Protein AF-A0A7Y3WRG5-F1 (afdb_monomer_lite)

pLDDT: mean 92.35, std 8.79, range [51.53, 98.44]

Structure (mmCIF, N/CA/C/O backbone):
data_AF-A0A7Y3WRG5-F1
#
_entry.id   AF-A0A7Y3WRG5-F1
#
loop_
_atom_site.group_PDB
_atom_site.id
_atom_site.type_symbol
_atom_site.label_atom_id
_atom_site.label_alt_id
_atom_site.label_comp_id
_atom_site.label_asym_id
_atom_site.label_entity_id
_atom_site.label_seq_id
_atom_site.pdbx_PDB_ins_code
_atom_site.Cartn_x
_atom_site.Cartn_y
_atom_site.Cartn_z
_atom_site.occupancy
_atom_site.B_iso_or_equiv
_atom_site.auth_seq_id
_atom_site.auth_comp_id
_atom_site.auth_asym_id
_atom_site.auth_atom_id
_atom_site.pdbx_PDB_model_num
ATOM 1 N N . MET A 1 1 ? 6.172 1.013 -14.523 1.00 88.69 1 MET A N 1
ATOM 2 C CA . MET A 1 1 ? 6.079 0.007 -13.435 1.00 88.69 1 MET A CA 1
ATOM 3 C C . MET A 1 1 ? 4.678 -0.590 -13.403 1.00 88.69 1 MET A C 1
ATOM 5 O O . MET A 1 1 ? 3.804 -0.036 -14.054 1.00 88.69 1 MET A O 1
ATOM 9 N N . SER A 1 2 ? 4.463 -1.678 -12.663 1.00 93.69 2 SER A N 1
ATOM 10 C CA . SER A 1 2 ? 3.124 -2.099 -12.215 1.00 93.69 2 SER A CA 1
ATOM 11 C C . SER A 1 2 ? 3.079 -2.010 -10.699 1.00 93.69 2 SER A C 1
ATOM 13 O O . SER A 1 2 ? 4.051 -2.417 -10.064 1.00 93.69 2 SER A O 1
ATOM 15 N N . LEU A 1 3 ? 1.967 -1.535 -10.145 1.00 96.31 3 LEU A N 1
ATOM 16 C CA . LEU A 1 3 ? 1.694 -1.500 -8.712 1.00 96.31 3 LEU A CA 1
ATOM 17 C C . LEU A 1 3 ? 0.289 -2.055 -8.475 1.00 96.31 3 LEU A C 1
ATOM 19 O O . LEU A 1 3 ? -0.662 -1.623 -9.123 1.00 96.31 3 LEU A O 1
ATOM 23 N N . THR A 1 4 ? 0.181 -3.009 -7.560 1.00 97.75 4 THR A N 1
ATOM 24 C CA . THR A 1 4 ? -1.069 -3.662 -7.180 1.00 97.75 4 THR A CA 1
ATOM 25 C C . THR A 1 4 ? -1.210 -3.598 -5.670 1.00 97.75 4 THR A C 1
ATOM 27 O O . THR A 1 4 ? -0.293 -3.995 -4.953 1.00 97.75 4 THR A O 1
ATOM 30 N N . ILE A 1 5 ? -2.365 -3.147 -5.186 1.00 97.62 5 ILE A N 1
ATOM 31 C CA . ILE A 1 5 ? -2.745 -3.327 -3.785 1.00 97.62 5 ILE A CA 1
ATOM 32 C C . ILE A 1 5 ? -3.444 -4.679 -3.678 1.00 97.62 5 ILE A C 1
ATOM 34 O O . ILE A 1 5 ? -4.509 -4.870 -4.260 1.00 97.62 5 ILE A O 1
ATOM 38 N N . ASN A 1 6 ? -2.819 -5.634 -2.995 1.00 97.88 6 ASN A N 1
ATOM 39 C CA . ASN A 1 6 ? -3.326 -7.003 -2.906 1.00 97.88 6 ASN A CA 1
ATOM 40 C C . ASN A 1 6 ? -4.395 -7.125 -1.824 1.00 97.88 6 ASN A C 1
ATOM 42 O O . ASN A 1 6 ? -5.389 -7.821 -2.009 1.00 97.88 6 ASN A O 1
ATOM 46 N N . ASN A 1 7 ? -4.159 -6.477 -0.683 1.00 96.12 7 ASN A N 1
ATOM 47 C CA . ASN A 1 7 ? -5.070 -6.471 0.449 1.00 96.12 7 ASN A CA 1
ATOM 48 C C . ASN A 1 7 ? -4.813 -5.256 1.347 1.00 96.12 7 ASN A C 1
ATOM 50 O O . ASN A 1 7 ? -3.681 -4.775 1.439 1.00 96.12 7 ASN A O 1
ATOM 54 N N . ILE A 1 8 ? -5.849 -4.834 2.064 1.00 96.31 8 ILE A N 1
ATOM 55 C CA . ILE A 1 8 ? -5.740 -3.943 3.216 1.00 96.31 8 ILE A CA 1
ATOM 56 C C . ILE A 1 8 ? -6.420 -4.605 4.415 1.00 96.31 8 ILE A C 1
ATOM 58 O O . ILE A 1 8 ? -7.475 -5.220 4.277 1.00 96.31 8 ILE A O 1
ATOM 62 N N . LEU A 1 9 ? -5.810 -4.501 5.590 1.00 96.50 9 LEU A N 1
ATOM 63 C CA . LEU A 1 9 ? -6.340 -5.068 6.826 1.00 96.50 9 LEU A CA 1
ATOM 64 C C . LEU A 1 9 ? -6.368 -3.991 7.907 1.00 96.50 9 LEU A C 1
ATOM 66 O O . LEU A 1 9 ? -5.324 -3.427 8.225 1.00 96.50 9 LEU A O 1
ATOM 70 N N . LEU A 1 10 ? -7.545 -3.727 8.475 1.00 97.19 10 LEU A N 1
ATOM 71 C CA . LEU A 1 10 ? -7.668 -2.930 9.694 1.00 97.19 10 LEU A CA 1
ATOM 72 C C . LEU A 1 10 ? -7.044 -3.702 10.864 1.00 97.19 10 LEU A C 1
ATOM 74 O O . LEU A 1 10 ? -7.314 -4.894 11.019 1.00 97.19 10 LEU A O 1
ATOM 78 N N . THR A 1 11 ? -6.224 -3.034 11.672 1.00 96.00 11 THR A N 1
ATOM 79 C CA . THR A 1 11 ? -5.519 -3.656 12.795 1.00 96.00 11 THR A CA 1
ATOM 80 C C . THR A 1 11 ? -5.608 -2.827 14.076 1.00 96.00 11 THR A C 1
ATOM 82 O O . THR A 1 11 ? -5.630 -1.591 14.062 1.00 96.00 11 THR A O 1
ATOM 85 N N . ASP A 1 12 ? -5.616 -3.540 15.199 1.00 95.81 12 ASP A N 1
ATOM 86 C CA . ASP A 1 12 ? -5.501 -2.979 16.546 1.00 95.81 12 ASP A CA 1
ATOM 87 C C . ASP A 1 12 ? -4.033 -2.883 17.006 1.00 95.81 12 ASP A C 1
ATOM 89 O O . ASP A 1 12 ? -3.760 -2.385 18.096 1.00 95.81 12 ASP A O 1
ATOM 93 N N . GLU A 1 13 ? -3.079 -3.336 16.182 1.00 94.31 13 GLU A N 1
ATOM 94 C CA . GLU A 1 13 ? -1.640 -3.193 16.433 1.00 94.31 13 GLU A CA 1
ATOM 95 C C . GLU A 1 13 ? -1.262 -1.713 16.552 1.00 94.31 13 GLU A C 1
ATOM 97 O O . GLU A 1 13 ? -1.711 -0.868 15.769 1.00 94.31 13 GLU A O 1
ATOM 102 N N . ARG A 1 14 ? -0.468 -1.395 17.576 1.00 95.19 14 ARG A N 1
ATOM 103 C CA . ARG A 1 14 ? 0.046 -0.054 17.845 1.00 95.19 14 ARG A CA 1
ATOM 104 C C . ARG A 1 14 ? 1.505 -0.154 18.269 1.00 95.19 14 ARG A C 1
ATOM 106 O O . ARG A 1 14 ? 1.856 -0.973 19.117 1.00 95.19 14 ARG A O 1
ATOM 113 N N . ASN A 1 15 ? 2.326 0.714 17.701 1.00 94.75 15 ASN A N 1
ATOM 114 C CA . ASN A 1 15 ? 3.720 0.885 18.050 1.00 94.75 15 ASN A CA 1
ATOM 115 C C . ASN A 1 15 ? 3.843 1.741 19.319 1.00 94.75 15 ASN A C 1
ATOM 117 O O . ASN A 1 15 ? 3.561 2.935 19.306 1.00 94.75 15 ASN A O 1
ATOM 121 N N . GLU A 1 16 ? 4.299 1.128 20.411 1.00 94.00 16 GLU A N 1
ATOM 122 C CA . GLU A 1 16 ? 4.496 1.788 21.710 1.00 94.00 16 GLU A CA 1
ATOM 123 C C . GLU A 1 16 ? 5.602 2.860 21.715 1.00 94.00 16 GLU A C 1
ATOM 125 O O . GLU A 1 16 ? 5.678 3.659 22.647 1.00 94.00 16 GLU A O 1
ATOM 130 N N . TYR A 1 17 ? 6.457 2.879 20.689 1.00 93.56 17 TYR A N 1
ATOM 131 C CA . TYR A 1 17 ? 7.532 3.859 20.519 1.00 93.56 17 TYR A CA 1
ATOM 132 C C . TYR A 1 17 ? 7.136 5.032 19.620 1.00 93.56 17 TYR A C 1
ATOM 134 O O . TYR A 1 17 ? 7.928 5.962 19.462 1.00 93.56 17 TYR A O 1
ATOM 142 N N . ASP A 1 18 ? 5.953 4.982 19.008 1.00 91.50 18 ASP A N 1
ATOM 143 C CA . ASP A 1 18 ? 5.454 6.039 18.143 1.00 91.50 18 ASP A CA 1
ATOM 144 C C . ASP A 1 18 ? 4.434 6.904 18.889 1.00 91.50 18 ASP A C 1
ATOM 146 O O . ASP A 1 18 ? 3.478 6.409 19.481 1.00 91.50 18 ASP A O 1
ATOM 150 N N . GLU A 1 19 ? 4.645 8.220 18.873 1.00 91.94 19 GLU A N 1
ATOM 151 C CA . GLU A 1 19 ? 3.771 9.169 19.574 1.00 91.94 19 GLU A CA 1
ATOM 152 C C . GLU A 1 19 ? 2.487 9.478 18.786 1.00 91.94 19 GLU A C 1
ATOM 154 O O . GLU A 1 19 ? 1.597 10.166 19.300 1.00 91.94 19 GLU A O 1
ATOM 159 N N . THR A 1 20 ? 2.362 8.999 17.540 1.00 92.25 20 THR A N 1
ATOM 160 C CA . THR A 1 20 ? 1.136 9.198 16.765 1.00 92.25 20 THR A CA 1
ATOM 161 C C . THR A 1 20 ? 0.035 8.261 17.252 1.00 92.25 20 THR A C 1
ATOM 163 O O . THR A 1 20 ? 0.259 7.101 17.594 1.00 92.25 20 THR A O 1
ATOM 166 N N . ASN A 1 21 ? -1.196 8.773 17.283 1.00 93.69 21 ASN A N 1
ATOM 167 C CA . ASN A 1 21 ? -2.362 8.014 17.725 1.00 93.69 21 ASN A CA 1
ATOM 168 C C . ASN A 1 21 ? -3.495 8.106 16.690 1.00 93.69 21 ASN A C 1
ATOM 170 O O . ASN A 1 21 ? -4.509 8.764 16.946 1.00 93.69 21 ASN A O 1
ATOM 174 N N . PRO A 1 22 ? -3.312 7.510 15.499 1.00 96.81 22 PRO A N 1
ATOM 175 C CA . PRO A 1 22 ? -4.355 7.464 14.483 1.00 96.81 22 PRO A CA 1
ATOM 176 C C . PRO A 1 22 ? -5.586 6.703 14.995 1.00 96.81 22 PRO A C 1
ATOM 178 O O . PRO A 1 22 ? -5.477 5.728 15.747 1.00 96.81 22 PRO A O 1
ATOM 181 N N . ALA A 1 23 ? -6.771 7.129 14.555 1.00 97.19 23 ALA A N 1
ATOM 182 C CA . ALA A 1 23 ? -8.032 6.483 14.911 1.00 97.19 23 ALA A CA 1
ATOM 183 C C . ALA A 1 23 ? -8.105 5.046 14.373 1.00 97.19 23 ALA A C 1
ATOM 185 O O . ALA A 1 23 ? -8.557 4.141 15.073 1.00 97.19 23 ALA A O 1
ATOM 186 N N . GLU A 1 24 ? -7.621 4.826 13.150 1.00 97.62 24 GLU A N 1
ATOM 187 C CA . GLU A 1 24 ? -7.523 3.508 12.525 1.00 97.62 24 GLU A CA 1
ATOM 188 C C . GLU A 1 24 ? -6.133 3.321 11.912 1.00 97.62 24 GLU A C 1
ATOM 190 O O . GLU A 1 24 ? -5.579 4.239 11.302 1.00 97.62 24 GLU A O 1
ATOM 195 N N . VAL A 1 25 ? -5.584 2.113 12.050 1.00 97.50 25 VAL A N 1
ATOM 196 C CA . VAL A 1 25 ? -4.333 1.701 11.407 1.00 97.50 25 VAL A CA 1
ATOM 197 C C . VAL A 1 25 ? -4.643 0.580 10.427 1.00 97.50 25 VAL A C 1
ATOM 199 O O . VAL A 1 25 ? -5.317 -0.392 10.768 1.00 97.50 25 VAL A O 1
ATOM 202 N N . TYR A 1 26 ? -4.139 0.709 9.206 1.00 97.44 26 TYR A N 1
ATOM 203 C CA . TYR A 1 26 ? -4.286 -0.276 8.147 1.00 97.44 26 TYR A CA 1
ATOM 204 C C . TYR A 1 26 ? -2.929 -0.857 7.775 1.00 97.44 26 TYR A C 1
ATOM 206 O O . TYR A 1 26 ? -2.004 -0.121 7.435 1.00 97.44 26 TYR A O 1
ATOM 214 N N . LYS A 1 27 ? -2.837 -2.186 7.757 1.00 97.31 27 LYS A N 1
ATOM 215 C CA . LYS A 1 27 ? -1.727 -2.912 7.145 1.00 97.31 27 LYS A CA 1
ATOM 216 C C . LYS A 1 27 ? -2.035 -3.152 5.671 1.00 97.31 27 LYS A C 1
ATOM 218 O O . LYS A 1 27 ? -2.994 -3.848 5.331 1.00 97.31 27 LYS A O 1
ATOM 223 N N . ILE A 1 28 ? -1.222 -2.588 4.789 1.00 97.38 28 ILE A N 1
ATOM 224 C CA . ILE A 1 28 ? -1.359 -2.691 3.337 1.00 97.38 28 ILE A CA 1
ATOM 225 C C . ILE A 1 28 ? -0.386 -3.747 2.831 1.00 97.38 28 ILE A C 1
ATOM 227 O O . ILE A 1 28 ? 0.817 -3.628 3.041 1.00 97.38 28 ILE A O 1
ATOM 231 N N . ASN A 1 29 ? -0.892 -4.753 2.120 1.00 97.81 29 ASN A N 1
ATOM 232 C CA . ASN A 1 29 ? -0.078 -5.678 1.339 1.00 97.81 29 ASN A CA 1
ATOM 233 C C . ASN A 1 29 ? -0.121 -5.259 -0.132 1.00 97.81 29 ASN A C 1
ATOM 235 O O . ASN A 1 29 ? -1.200 -5.160 -0.724 1.00 97.81 29 ASN A O 1
ATOM 239 N N . TYR A 1 30 ? 1.041 -5.026 -0.730 1.00 98.12 30 TYR A N 1
ATOM 240 C CA . TYR A 1 30 ? 1.148 -4.543 -2.102 1.00 98.12 30 TYR A CA 1
ATOM 241 C C . TYR A 1 30 ? 2.252 -5.264 -2.865 1.00 98.12 30 TYR A C 1
ATOM 243 O O . TYR A 1 30 ? 3.223 -5.756 -2.292 1.00 98.12 30 TYR A O 1
ATOM 251 N N . THR A 1 31 ? 2.101 -5.326 -4.184 1.00 98.31 31 THR A N 1
ATOM 252 C CA . THR A 1 31 ? 3.101 -5.879 -5.095 1.00 98.31 31 THR A CA 1
ATOM 253 C C . THR A 1 31 ? 3.476 -4.842 -6.134 1.00 98.31 31 THR A C 1
ATOM 255 O O . THR A 1 31 ? 2.609 -4.273 -6.795 1.00 98.31 31 THR A O 1
ATOM 258 N N . TYR A 1 32 ? 4.774 -4.647 -6.340 1.00 96.62 32 TYR A N 1
ATOM 259 C CA . TYR A 1 32 ? 5.291 -3.821 -7.421 1.00 96.62 32 TYR A CA 1
ATOM 260 C C . TYR A 1 32 ? 6.228 -4.611 -8.329 1.00 96.62 32 TYR A C 1
ATOM 262 O O . TYR A 1 32 ? 6.938 -5.518 -7.893 1.00 96.62 32 TYR A O 1
ATOM 270 N N . LYS A 1 33 ? 6.200 -4.286 -9.624 1.00 95.94 33 LYS A N 1
ATOM 271 C CA . LYS A 1 33 ? 6.961 -4.973 -10.675 1.00 95.94 33 LYS A CA 1
ATOM 272 C C . LYS A 1 33 ? 7.685 -3.976 -11.568 1.00 95.94 33 LYS A C 1
ATOM 274 O O . LYS A 1 33 ? 7.081 -3.035 -12.100 1.00 95.94 33 LYS A O 1
ATOM 279 N N . LEU A 1 34 ? 8.968 -4.236 -11.803 1.00 93.44 34 LEU A N 1
ATOM 280 C CA . LEU A 1 34 ? 9.768 -3.479 -12.757 1.00 93.44 34 LEU A CA 1
ATOM 281 C C . LEU A 1 34 ? 9.417 -3.928 -14.182 1.00 93.44 34 LEU A C 1
ATOM 283 O O . LEU A 1 34 ? 9.697 -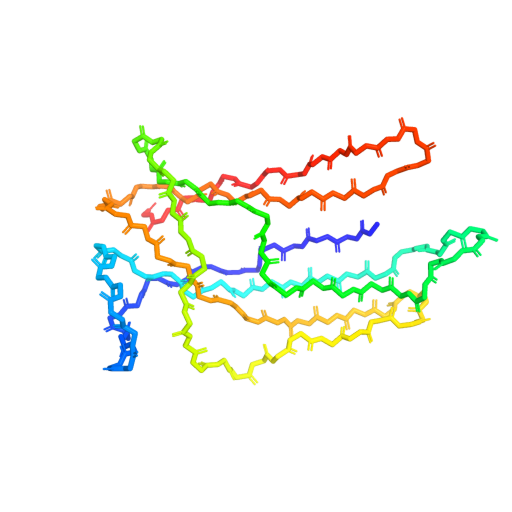5.061 -14.570 1.00 93.44 34 LEU A O 1
ATOM 287 N N . LEU A 1 35 ? 8.785 -3.047 -14.962 1.00 91.38 35 LEU A N 1
ATOM 288 C CA . LEU A 1 35 ? 8.343 -3.357 -16.333 1.00 91.38 35 LEU A CA 1
ATOM 289 C C . LEU A 1 35 ? 9.325 -2.893 -17.414 1.00 91.38 35 LEU A C 1
ATOM 291 O O . LEU A 1 35 ? 9.375 -3.487 -18.484 1.00 91.38 35 LEU A O 1
ATOM 295 N N . ALA A 1 36 ? 10.089 -1.841 -17.142 1.00 85.81 36 ALA A N 1
ATOM 296 C CA . ALA A 1 36 ? 11.065 -1.261 -18.056 1.00 85.81 36 ALA A CA 1
ATOM 297 C C . ALA A 1 36 ? 12.092 -0.464 -17.245 1.00 85.81 36 ALA A C 1
ATOM 299 O O . ALA A 1 36 ? 11.778 -0.036 -16.137 1.00 85.81 36 ALA A O 1
ATOM 300 N N . LYS A 1 37 ? 13.288 -0.264 -17.804 1.00 78.19 37 LYS A N 1
ATOM 301 C CA . LYS A 1 37 ? 14.316 0.635 -17.263 1.00 78.19 37 LYS A CA 1
ATOM 302 C C . LYS A 1 37 ? 14.451 1.857 -18.166 1.00 78.19 37 LYS A C 1
ATOM 304 O O . LYS A 1 37 ? 14.465 1.690 -19.387 1.00 78.19 37 LYS A O 1
ATOM 309 N N . GLY A 1 38 ? 14.564 3.049 -17.584 1.00 69.94 38 GLY A N 1
ATOM 310 C CA . GLY A 1 38 ? 14.923 4.267 -18.304 1.00 69.94 38 GLY A CA 1
ATOM 311 C C . GLY A 1 38 ? 16.334 4.218 -18.902 1.00 69.94 38 GLY A C 1
ATOM 312 O O . GLY A 1 38 ? 17.172 3.398 -18.526 1.00 69.94 38 GLY A O 1
ATOM 313 N N . SER A 1 39 ? 16.597 5.107 -19.861 1.00 62.94 39 SER A N 1
ATOM 314 C CA . SER A 1 39 ? 17.795 5.078 -20.706 1.00 62.94 39 SER A CA 1
ATOM 315 C C . SER A 1 39 ? 19.050 5.710 -20.100 1.00 62.94 39 SER A C 1
ATOM 317 O O . SER A 1 39 ? 20.109 5.525 -20.693 1.00 62.94 39 SER A O 1
ATOM 319 N N . TYR A 1 40 ? 18.988 6.424 -18.965 1.00 51.53 40 TYR A N 1
ATOM 320 C CA . TYR A 1 40 ? 20.181 7.138 -18.477 1.00 51.53 40 TYR A CA 1
ATOM 321 C C . TYR A 1 40 ? 20.524 7.073 -16.981 1.00 51.53 40 TYR A C 1
ATOM 323 O O . TYR A 1 40 ? 21.692 7.276 -16.669 1.00 51.53 40 TYR A O 1
ATOM 331 N N . THR A 1 41 ? 19.619 6.727 -16.060 1.00 52.88 41 THR A N 1
ATOM 332 C CA . THR A 1 41 ? 19.945 6.696 -14.608 1.00 52.88 41 THR A CA 1
ATOM 333 C C . THR A 1 41 ? 19.019 5.814 -13.752 1.00 52.88 41 THR A C 1
ATOM 335 O O . THR A 1 41 ? 19.132 5.831 -12.530 1.00 52.88 41 THR A O 1
ATOM 338 N N . ASP A 1 42 ? 18.115 5.027 -14.346 1.00 60.38 42 ASP A N 1
ATOM 339 C CA . ASP A 1 42 ? 17.161 4.200 -13.585 1.00 60.38 42 ASP A CA 1
ATOM 340 C C . ASP A 1 42 ? 17.846 2.950 -13.013 1.00 60.38 42 ASP A C 1
ATOM 342 O O . ASP A 1 42 ? 17.963 1.910 -13.671 1.00 60.38 42 ASP A O 1
ATOM 346 N N . MET A 1 43 ? 18.332 3.069 -11.775 1.00 68.69 43 MET A N 1
ATOM 347 C CA . MET A 1 43 ? 19.055 2.012 -11.057 1.00 68.69 43 MET A CA 1
ATOM 348 C C . MET A 1 43 ? 18.159 0.834 -10.651 1.00 68.69 43 MET A C 1
ATOM 350 O O . MET A 1 43 ? 18.651 -0.276 -10.460 1.00 68.69 43 MET A O 1
ATOM 354 N N . GLY A 1 44 ? 16.843 1.029 -10.623 1.00 83.44 44 GLY A N 1
ATOM 355 C CA . GLY A 1 44 ? 15.891 0.003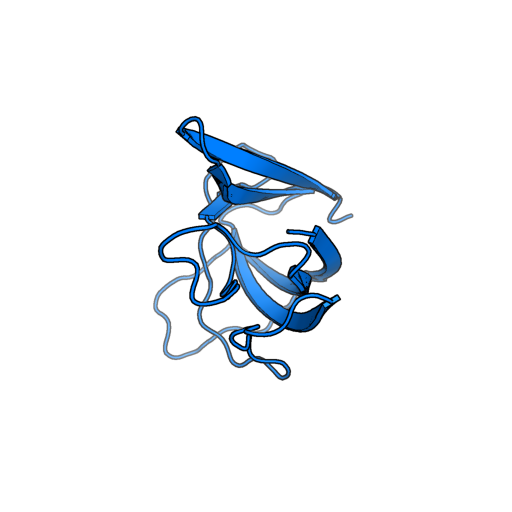 -10.236 1.00 83.44 44 GLY A CA 1
ATOM 356 C C . GLY A 1 44 ? 14.530 0.591 -9.894 1.00 83.44 44 GLY A C 1
ATOM 357 O O . GLY A 1 44 ? 14.238 1.743 -10.200 1.00 83.44 44 GLY A O 1
ATOM 358 N N . LEU A 1 45 ? 13.686 -0.220 -9.268 1.00 90.12 45 LEU A N 1
ATOM 359 C CA . LEU A 1 45 ? 12.411 0.197 -8.694 1.00 90.12 45 LEU A CA 1
ATOM 360 C C . LEU A 1 45 ? 12.376 -0.210 -7.223 1.00 90.12 45 LEU A C 1
ATOM 362 O O . LEU A 1 45 ? 12.533 -1.388 -6.905 1.00 90.12 45 LEU A O 1
ATOM 366 N N . TYR A 1 46 ? 12.130 0.755 -6.347 1.00 92.62 46 TYR A N 1
ATOM 367 C CA . TYR A 1 46 ? 11.956 0.558 -4.914 1.00 92.62 46 TYR A CA 1
ATOM 368 C C . TYR A 1 46 ? 10.743 1.372 -4.467 1.00 92.62 46 TYR A C 1
ATOM 370 O O . TYR A 1 46 ? 10.675 2.566 -4.748 1.00 92.62 46 TYR A O 1
ATOM 378 N N . ILE A 1 47 ? 9.771 0.711 -3.839 1.00 93.06 47 ILE A N 1
ATOM 379 C CA . ILE A 1 47 ? 8.562 1.341 -3.301 1.00 93.06 47 ILE A CA 1
ATOM 380 C C . ILE A 1 47 ? 8.483 0.939 -1.836 1.00 93.06 47 ILE A C 1
ATOM 382 O O . ILE A 1 47 ? 8.359 -0.247 -1.547 1.00 93.06 47 ILE A O 1
ATOM 386 N N . ASP A 1 48 ? 8.587 1.926 -0.952 1.00 90.38 48 ASP A N 1
ATOM 387 C CA . ASP A 1 48 ? 8.589 1.779 0.504 1.00 90.38 48 ASP A CA 1
ATOM 388 C C . ASP A 1 48 ? 7.459 2.630 1.078 1.00 90.38 48 ASP A C 1
ATOM 390 O O . ASP A 1 48 ? 7.638 3.791 1.446 1.00 90.38 48 ASP A O 1
ATOM 394 N N . GLY A 1 49 ? 6.249 2.078 0.996 1.00 88.75 49 GLY A N 1
ATOM 395 C CA . GLY A 1 49 ? 5.016 2.831 1.214 1.00 88.75 49 GLY A CA 1
ATOM 396 C C . GLY A 1 49 ? 4.618 3.677 0.003 1.00 88.75 49 GLY A C 1
ATOM 397 O O . GLY A 1 49 ? 5.071 3.446 -1.117 1.00 88.75 49 GLY A O 1
ATOM 398 N N . PHE A 1 50 ? 3.720 4.632 0.232 1.00 94.12 50 PHE A N 1
ATOM 399 C CA . PHE A 1 50 ? 3.081 5.439 -0.801 1.00 94.12 50 PHE A CA 1
ATOM 400 C C . PHE A 1 50 ? 3.250 6.934 -0.528 1.00 94.12 50 PHE A C 1
ATOM 402 O O . PHE A 1 50 ? 3.517 7.350 0.600 1.00 94.12 50 PHE A O 1
ATOM 409 N N . SER A 1 51 ? 3.080 7.752 -1.568 1.00 94.25 51 SER A N 1
ATOM 410 C CA . SER A 1 51 ? 3.262 9.203 -1.471 1.00 94.25 51 SER A CA 1
ATOM 411 C C . SER A 1 51 ? 2.256 9.867 -0.535 1.00 94.25 51 SER A C 1
ATOM 413 O O . SER A 1 51 ? 2.613 10.800 0.176 1.00 94.25 51 SER A O 1
ATOM 415 N N . ASN A 1 52 ? 0.991 9.436 -0.575 1.00 95.00 52 ASN A N 1
ATOM 416 C CA . ASN A 1 52 ? -0.102 10.094 0.135 1.00 95.00 52 ASN A CA 1
ATOM 417 C C . ASN A 1 52 ? -1.213 9.116 0.527 1.00 95.00 52 ASN A C 1
ATOM 419 O O . ASN A 1 52 ? -1.512 8.166 -0.204 1.00 95.00 52 ASN A O 1
ATOM 423 N N . TYR A 1 53 ? -1.884 9.440 1.634 1.00 95.25 53 TYR A N 1
ATOM 424 C CA . TYR A 1 53 ? -3.038 8.718 2.164 1.00 95.25 53 TYR A CA 1
ATOM 425 C C . TYR A 1 53 ? -4.125 9.698 2.574 1.00 95.25 53 TYR A C 1
ATOM 427 O O . TYR A 1 53 ? -3.817 10.735 3.155 1.00 95.25 53 TYR A O 1
ATOM 435 N N . ALA A 1 54 ? -5.385 9.354 2.343 1.00 97.19 54 ALA A N 1
ATOM 436 C CA . ALA A 1 54 ? -6.506 10.103 2.893 1.00 97.19 54 ALA A CA 1
ATOM 437 C C . ALA A 1 54 ? -7.640 9.175 3.324 1.00 97.19 54 ALA A C 1
ATOM 439 O O . ALA A 1 54 ? -7.874 8.118 2.723 1.00 97.19 54 ALA A O 1
ATOM 440 N N . ASP A 1 55 ? -8.356 9.592 4.362 1.00 96.94 55 ASP A N 1
ATOM 441 C CA . ASP A 1 55 ? -9.581 8.937 4.796 1.00 96.94 55 ASP A CA 1
ATOM 442 C C . ASP A 1 55 ? -10.807 9.396 3.988 1.00 96.94 55 ASP A C 1
ATOM 444 O O . ASP A 1 55 ? -10.743 10.227 3.078 1.00 96.94 55 ASP A O 1
ATOM 448 N N . SER A 1 56 ? -11.966 8.818 4.302 1.00 96.31 56 SER A N 1
ATOM 449 C CA . SER A 1 56 ? -13.214 9.078 3.586 1.00 96.31 56 SER A CA 1
ATOM 450 C C . SER A 1 56 ? -13.770 10.493 3.769 1.00 96.31 56 SER A C 1
ATOM 452 O O . SER A 1 56 ? -14.608 10.898 2.962 1.00 96.31 56 SER A O 1
ATOM 454 N N . THR A 1 57 ? -13.307 11.239 4.776 1.00 96.44 57 THR A N 1
ATOM 455 C CA . THR A 1 57 ? -13.648 12.654 4.987 1.00 96.44 57 THR A CA 1
ATOM 456 C C . THR A 1 57 ? -12.765 13.591 4.160 1.00 96.44 57 THR A C 1
ATOM 458 O O . THR A 1 57 ? -13.140 14.739 3.925 1.00 96.44 57 THR A O 1
ATOM 461 N N . GLY A 1 58 ? -11.633 13.083 3.662 1.00 95.44 58 GLY A N 1
ATOM 462 C CA . GLY A 1 58 ? -10.619 13.846 2.940 1.00 95.44 58 GLY A CA 1
ATOM 463 C C . GLY A 1 58 ? -9.490 14.363 3.831 1.00 95.44 58 GLY A C 1
ATOM 464 O O . GLY A 1 58 ? -8.628 15.084 3.331 1.00 95.44 58 GLY A O 1
ATOM 465 N N . GLU A 1 59 ? -9.469 14.006 5.118 1.00 97.50 59 GLU A N 1
ATOM 466 C CA . GLU A 1 59 ? -8.324 14.280 5.982 1.00 97.50 59 GLU A CA 1
ATOM 467 C C . GLU A 1 59 ? -7.145 13.369 5.609 1.00 97.50 59 GLU A C 1
ATOM 469 O O . GLU A 1 59 ? -7.309 12.181 5.309 1.00 97.50 59 GLU A O 1
ATOM 474 N N . MET A 1 60 ? -5.948 13.955 5.590 1.00 96.81 60 MET A N 1
ATOM 475 C CA . MET A 1 60 ? -4.717 13.252 5.245 1.00 96.81 60 MET A CA 1
ATOM 476 C C . MET A 1 60 ? -4.303 12.304 6.371 1.00 96.81 60 MET A C 1
ATOM 478 O O . MET A 1 60 ? -4.226 12.697 7.533 1.00 96.81 60 MET A O 1
ATOM 482 N N . GLY A 1 61 ? -3.995 11.065 5.999 1.00 95.69 61 GLY A N 1
ATOM 483 C CA . GLY A 1 61 ? -3.320 10.102 6.860 1.00 95.69 61 GLY A CA 1
ATOM 484 C C . GLY A 1 61 ? -1.800 10.181 6.723 1.00 95.69 61 GLY A C 1
ATOM 485 O O . GLY A 1 61 ? -1.252 11.067 6.063 1.00 95.69 61 GLY A O 1
ATOM 486 N N . GLY A 1 62 ? -1.111 9.207 7.307 1.00 94.19 62 GLY A N 1
ATOM 487 C CA . GLY A 1 62 ? 0.344 9.122 7.259 1.00 94.19 62 GLY A CA 1
ATOM 488 C C . GLY A 1 62 ? 0.857 7.692 7.294 1.00 94.19 62 GLY A C 1
ATOM 489 O O . GLY A 1 62 ? 0.141 6.766 7.676 1.00 94.19 62 GLY A O 1
ATOM 490 N N . ASN A 1 63 ? 2.123 7.524 6.909 1.00 93.62 63 ASN A N 1
ATOM 491 C CA . ASN A 1 63 ? 2.849 6.290 7.194 1.00 93.62 63 ASN A CA 1
ATOM 492 C C . ASN A 1 63 ? 2.837 6.060 8.706 1.00 93.62 63 ASN A C 1
ATOM 494 O O . ASN A 1 63 ? 3.173 6.967 9.466 1.00 93.62 63 ASN A O 1
ATOM 498 N N . TYR A 1 64 ? 2.466 4.857 9.120 1.00 95.19 64 TYR A N 1
ATOM 499 C CA . TYR A 1 64 ? 2.533 4.444 10.510 1.00 95.19 64 TYR A CA 1
ATOM 500 C C . TYR A 1 64 ? 3.737 3.513 10.674 1.00 95.19 64 TYR A C 1
ATOM 502 O O . TYR A 1 64 ? 3.831 2.522 9.946 1.00 95.19 64 TYR A O 1
ATOM 510 N N . PRO A 1 65 ? 4.704 3.828 11.546 1.00 93.44 65 PRO A N 1
ATOM 511 C CA . PRO A 1 65 ? 5.873 2.983 11.717 1.00 93.44 65 PRO A CA 1
ATOM 512 C C . PRO A 1 65 ? 5.489 1.741 12.521 1.00 93.44 65 PRO A C 1
ATOM 514 O O . PRO A 1 65 ? 5.162 1.844 13.698 1.00 93.44 65 PRO A O 1
ATOM 517 N N . ASP A 1 66 ? 5.568 0.563 11.909 1.00 94.44 66 ASP A N 1
ATOM 518 C CA . ASP A 1 66 ? 5.402 -0.714 12.606 1.00 94.44 66 ASP A CA 1
ATOM 519 C C . ASP A 1 66 ? 6.203 -1.827 11.906 1.00 94.44 66 ASP A C 1
ATOM 521 O O . ASP A 1 66 ? 6.722 -1.659 10.796 1.00 94.44 66 ASP A O 1
ATOM 525 N N . SER A 1 67 ? 6.344 -2.972 12.568 1.00 93.31 67 SER A N 1
ATOM 526 C CA . SER A 1 67 ? 7.100 -4.119 12.074 1.00 93.31 67 SER A CA 1
ATOM 527 C C . SER A 1 67 ? 6.338 -4.861 10.982 1.00 93.31 67 SER A C 1
ATOM 529 O O . SER A 1 67 ? 5.229 -5.358 11.175 1.00 93.31 67 SER A O 1
ATOM 531 N N . VAL A 1 68 ? 6.975 -5.011 9.823 1.00 94.00 68 VAL A N 1
ATOM 532 C CA . VAL A 1 68 ? 6.425 -5.747 8.682 1.00 94.00 68 VAL A CA 1
ATOM 533 C C . VAL A 1 68 ? 7.082 -7.114 8.535 1.00 94.00 68 VAL A C 1
ATOM 535 O O . VAL A 1 68 ? 8.264 -7.290 8.822 1.00 94.00 68 VAL A O 1
ATOM 538 N N . ALA A 1 69 ? 6.327 -8.102 8.051 1.00 95.25 69 ALA A N 1
ATOM 539 C CA . ALA A 1 69 ? 6.887 -9.417 7.740 1.00 95.25 69 ALA A CA 1
ATOM 540 C C . ALA A 1 69 ? 7.607 -9.399 6.383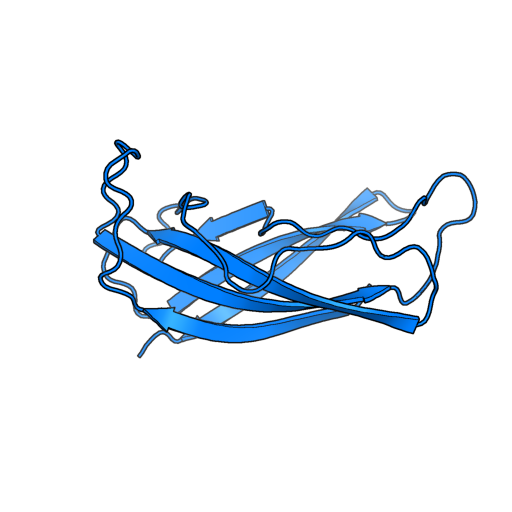 1.00 95.25 69 ALA A C 1
ATOM 542 O O . ALA A 1 69 ? 8.595 -10.106 6.180 1.00 95.25 69 ALA A O 1
ATOM 543 N N . ASN A 1 70 ? 7.109 -8.576 5.456 1.00 97.31 70 ASN A N 1
ATOM 544 C CA . ASN A 1 70 ? 7.625 -8.451 4.101 1.00 97.31 70 ASN A CA 1
ATOM 545 C C . ASN A 1 70 ? 8.129 -7.029 3.847 1.00 97.31 70 ASN A C 1
ATOM 547 O O . ASN A 1 70 ? 7.345 -6.123 3.573 1.00 97.31 70 ASN A O 1
ATOM 551 N N . TYR A 1 71 ? 9.447 -6.854 3.911 1.00 97.12 71 TYR A N 1
ATOM 552 C CA . TYR A 1 71 ? 10.092 -5.581 3.606 1.00 97.12 71 TYR A CA 1
ATOM 553 C C . TYR A 1 71 ? 10.204 -5.348 2.094 1.00 97.12 71 TYR A C 1
ATOM 555 O O . TYR A 1 71 ? 10.449 -6.306 1.344 1.00 97.12 71 TYR A O 1
ATOM 563 N N . PRO A 1 72 ? 10.092 -4.087 1.644 1.00 97.12 72 PRO A N 1
ATOM 564 C CA . PRO A 1 72 ? 10.379 -3.722 0.266 1.00 97.12 72 PRO A CA 1
ATOM 565 C C . PRO A 1 72 ? 11.839 -4.014 -0.095 1.00 97.12 72 PRO A C 1
ATOM 567 O O . PRO A 1 72 ? 12.741 -4.034 0.743 1.00 97.12 72 PRO A O 1
ATOM 570 N N . LYS A 1 73 ? 12.073 -4.289 -1.379 1.00 96.62 73 LYS A N 1
ATOM 571 C CA . LYS A 1 73 ? 13.389 -4.618 -1.942 1.00 96.62 73 LYS A CA 1
ATOM 572 C C . LYS A 1 73 ? 13.611 -3.898 -3.259 1.00 96.62 73 LYS A C 1
ATOM 574 O O . LYS A 1 73 ? 12.708 -3.813 -4.092 1.00 96.62 73 LYS A O 1
ATOM 579 N N . GLU A 1 74 ? 14.823 -3.412 -3.477 1.00 94.56 74 GLU A N 1
ATOM 580 C CA . GLU A 1 74 ? 15.174 -2.804 -4.754 1.00 94.56 74 GLU A CA 1
ATOM 581 C C . GLU A 1 74 ? 15.105 -3.848 -5.879 1.00 94.56 74 GLU A C 1
ATOM 583 O O . GLU A 1 74 ? 15.683 -4.935 -5.801 1.00 94.56 74 GLU A O 1
ATOM 588 N N . LEU A 1 75 ? 14.370 -3.522 -6.940 1.00 93.44 75 LEU A N 1
ATOM 589 C CA . LEU A 1 75 ? 14.247 -4.346 -8.131 1.00 93.44 75 LEU A CA 1
ATOM 590 C C . LEU A 1 75 ? 15.163 -3.806 -9.215 1.00 93.44 75 LEU A C 1
ATOM 592 O O . LEU A 1 75 ? 14.873 -2.776 -9.814 1.00 93.44 75 LEU A O 1
ATOM 596 N N . VAL A 1 76 ? 16.224 -4.544 -9.524 1.00 91.44 76 VAL A N 1
ATOM 597 C CA . VAL A 1 76 ? 17.199 -4.136 -10.544 1.00 91.44 76 VAL A CA 1
ATOM 598 C C . VAL A 1 76 ? 17.040 -4.873 -11.868 1.00 91.44 76 VAL A C 1
ATOM 600 O O . VAL A 1 76 ? 17.700 -4.505 -12.825 1.00 91.44 76 VAL A O 1
ATOM 603 N N . ASN A 1 77 ? 16.196 -5.900 -11.993 1.00 91.62 77 ASN A N 1
ATOM 604 C CA . ASN A 1 77 ? 16.014 -6.628 -13.258 1.00 91.62 77 ASN A CA 1
ATOM 605 C C . ASN A 1 77 ? 14.584 -6.491 -13.778 1.00 91.62 77 ASN A C 1
ATOM 607 O O . ASN A 1 77 ? 13.620 -6.710 -13.043 1.00 91.62 77 ASN A O 1
ATOM 611 N N . VAL A 1 78 ? 14.443 -6.148 -15.063 1.00 92.94 78 VAL A N 1
ATOM 612 C CA . VAL A 1 78 ? 13.130 -6.069 -15.718 1.00 92.94 78 VAL A CA 1
ATOM 613 C C . VAL A 1 78 ? 12.424 -7.418 -15.597 1.00 92.94 78 VAL A C 1
ATOM 615 O O . VAL A 1 78 ? 13.020 -8.470 -15.812 1.00 92.94 78 VAL A O 1
ATOM 618 N N . GLY A 1 79 ? 11.150 -7.382 -15.223 1.00 94.88 79 GLY A N 1
ATOM 619 C CA . GLY A 1 79 ? 10.330 -8.560 -14.970 1.00 94.88 79 GLY A CA 1
ATOM 620 C C . GLY A 1 79 ? 10.339 -9.034 -13.516 1.00 94.88 79 GLY A C 1
ATOM 621 O O . GLY A 1 79 ? 9.440 -9.789 -13.148 1.00 94.88 79 GLY A O 1
ATOM 622 N N . ASN A 1 80 ? 11.281 -8.588 -12.676 1.00 96.44 80 ASN A N 1
ATOM 623 C CA . ASN A 1 80 ? 11.248 -8.878 -11.239 1.00 96.44 80 ASN A CA 1
ATOM 624 C C . ASN A 1 80 ? 10.117 -8.108 -10.552 1.00 96.44 80 ASN A C 1
ATOM 626 O O . ASN A 1 80 ? 9.718 -7.027 -10.995 1.00 96.44 80 ASN A O 1
ATOM 630 N N . PHE A 1 81 ? 9.617 -8.682 -9.462 1.00 97.81 81 PHE A N 1
ATOM 631 C CA . PHE A 1 81 ? 8.578 -8.110 -8.618 1.00 97.81 81 PHE A CA 1
ATOM 632 C C . PHE A 1 81 ? 8.923 -8.310 -7.140 1.00 97.81 81 PHE A C 1
ATOM 634 O O . PHE A 1 81 ? 9.696 -9.204 -6.794 1.00 97.81 81 PHE A O 1
ATOM 641 N N . CYS A 1 82 ? 8.334 -7.489 -6.280 1.00 98.19 82 CYS A N 1
ATOM 642 C CA . CYS A 1 82 ? 8.408 -7.608 -4.831 1.00 98.19 82 CYS A CA 1
ATOM 643 C C . CYS A 1 82 ? 6.999 -7.462 -4.258 1.00 98.19 82 CYS A C 1
ATOM 645 O O . CYS A 1 82 ? 6.244 -6.597 -4.700 1.00 98.19 82 CYS A O 1
ATOM 647 N N . THR A 1 83 ? 6.657 -8.324 -3.301 1.00 98.44 83 THR A N 1
ATOM 648 C CA . THR A 1 83 ? 5.490 -8.152 -2.433 1.00 98.44 83 THR A CA 1
ATOM 649 C C . THR A 1 83 ? 5.990 -7.647 -1.092 1.00 98.44 83 THR A C 1
ATOM 651 O O . THR A 1 83 ? 6.860 -8.283 -0.494 1.00 98.44 83 THR A O 1
ATOM 654 N N . ALA A 1 84 ? 5.451 -6.520 -0.650 1.00 98.19 84 ALA A N 1
ATOM 655 C CA . ALA A 1 84 ? 5.847 -5.828 0.561 1.00 98.19 84 ALA A CA 1
ATOM 656 C C . ALA A 1 84 ? 4.616 -5.410 1.371 1.00 98.19 84 ALA A C 1
ATOM 658 O O . ALA A 1 84 ? 3.470 -5.502 0.914 1.00 98.19 84 ALA A O 1
ATOM 659 N N . GLU A 1 85 ? 4.870 -4.991 2.602 1.00 98.00 85 GLU A N 1
ATOM 660 C CA . GLU A 1 85 ? 3.871 -4.506 3.540 1.00 98.00 85 GLU A CA 1
ATOM 661 C C . GLU A 1 85 ? 4.233 -3.097 4.011 1.00 98.00 85 GLU A C 1
ATOM 663 O O . GLU A 1 85 ? 5.405 -2.734 4.064 1.00 98.00 85 GLU A O 1
ATOM 668 N N . ALA A 1 86 ? 3.219 -2.301 4.335 1.00 96.81 86 ALA A N 1
ATOM 669 C CA . ALA A 1 86 ? 3.363 -0.998 4.976 1.00 96.81 86 ALA A CA 1
ATOM 670 C C . ALA A 1 86 ? 2.166 -0.757 5.897 1.00 96.81 86 ALA A C 1
ATOM 672 O O . ALA A 1 86 ? 1.077 -1.274 5.636 1.00 96.81 86 ALA A O 1
ATOM 673 N N . PHE A 1 87 ? 2.356 0.030 6.951 1.00 96.94 87 PHE A N 1
ATOM 674 C CA . PHE A 1 87 ? 1.269 0.460 7.823 1.00 96.94 87 PHE A CA 1
ATOM 675 C C . PHE A 1 87 ? 0.932 1.926 7.562 1.00 96.94 87 PHE A C 1
ATOM 677 O O . PHE A 1 87 ? 1.806 2.750 7.289 1.00 96.94 87 PHE A O 1
ATOM 684 N N . VAL A 1 88 ? -0.357 2.244 7.632 1.00 96.56 88 VAL A N 1
ATOM 685 C CA . VAL A 1 88 ? -0.893 3.589 7.416 1.00 96.56 88 VAL A CA 1
ATOM 686 C C . VAL A 1 88 ? -1.875 3.915 8.520 1.00 96.56 88 VAL A C 1
ATOM 688 O O . VAL A 1 88 ? -2.774 3.126 8.799 1.00 96.56 88 VAL A O 1
ATOM 691 N N . GLY A 1 89 ? -1.717 5.089 9.118 1.00 96.75 89 GLY A N 1
ATOM 692 C CA . GLY A 1 89 ? -2.641 5.644 10.096 1.00 96.75 89 GLY A CA 1
ATOM 693 C C . GLY A 1 89 ? -3.564 6.677 9.457 1.00 96.75 89 GLY A C 1
ATOM 694 O O . GLY A 1 89 ? -3.114 7.512 8.669 1.00 96.75 89 GLY A O 1
ATOM 695 N N . VAL A 1 90 ? -4.847 6.643 9.815 1.00 97.50 90 VAL A N 1
ATOM 696 C CA . VAL A 1 90 ? -5.828 7.687 9.485 1.00 97.50 90 VAL A CA 1
ATOM 697 C C . VAL A 1 90 ? -6.523 8.207 10.742 1.00 97.50 90 VAL A C 1
ATOM 699 O O . VAL A 1 90 ? -6.698 7.477 11.718 1.00 97.50 90 VAL A O 1
ATOM 702 N N . ASN A 1 91 ? -6.929 9.476 10.719 1.00 96.62 91 ASN A N 1
ATOM 703 C CA . ASN A 1 91 ? -7.405 10.187 11.912 1.00 96.62 91 ASN A CA 1
ATOM 704 C C . ASN A 1 91 ? -8.914 10.071 12.147 1.00 96.62 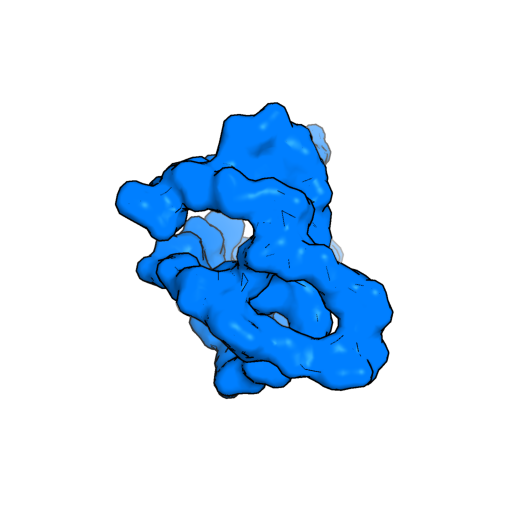91 ASN A C 1
ATOM 706 O O . ASN A 1 91 ? -9.396 10.458 13.210 1.00 96.62 91 ASN A O 1
ATOM 710 N N . ASN A 1 92 ? -9.656 9.491 11.202 1.00 96.94 92 ASN A N 1
ATOM 711 C CA . ASN A 1 92 ? -11.087 9.252 11.331 1.00 96.94 92 ASN A CA 1
ATOM 712 C C . ASN A 1 92 ? -11.433 7.809 10.953 1.00 96.94 92 ASN A C 1
ATOM 714 O O . ASN A 1 92 ? -10.847 7.272 10.008 1.00 96.94 92 ASN A O 1
ATOM 718 N N . PRO A 1 93 ? -12.442 7.199 11.606 1.00 95.69 93 PRO A N 1
ATOM 719 C CA . PRO A 1 93 ? -13.013 5.950 11.135 1.00 95.69 93 PRO A CA 1
ATOM 720 C C . PRO A 1 93 ? -13.481 6.078 9.689 1.00 95.69 93 PRO A C 1
ATOM 722 O O . PRO A 1 93 ? -14.324 6.924 9.374 1.00 95.69 93 PRO A O 1
ATOM 725 N N . THR A 1 94 ? -12.951 5.243 8.800 1.00 95.44 94 THR A N 1
ATOM 726 C CA . THR A 1 94 ? -13.141 5.433 7.363 1.00 95.44 94 THR A CA 1
ATOM 727 C C . THR A 1 94 ? -13.951 4.316 6.708 1.00 95.44 94 THR A C 1
ATOM 729 O O . THR A 1 94 ? -14.010 3.184 7.183 1.00 95.44 94 THR A O 1
ATOM 732 N N . THR A 1 95 ? -14.641 4.647 5.613 1.00 96.19 95 THR A N 1
ATOM 733 C CA . THR A 1 95 ? -15.334 3.680 4.729 1.00 96.19 95 THR A CA 1
ATOM 734 C C . THR A 1 95 ? -14.527 3.341 3.478 1.00 96.19 95 THR A C 1
ATOM 736 O O . THR A 1 95 ? -14.843 2.388 2.764 1.00 96.19 95 THR A O 1
ATOM 739 N N . LYS A 1 96 ? -13.492 4.135 3.198 1.00 96.50 96 LYS A N 1
ATOM 740 C CA . LYS A 1 96 ? -12.553 3.926 2.103 1.00 96.50 96 LYS A CA 1
ATOM 741 C C . LYS A 1 96 ? -11.196 4.519 2.457 1.00 96.50 96 LYS A C 1
ATOM 743 O O . LYS A 1 96 ? -11.126 5.599 3.039 1.00 96.50 96 LYS A O 1
ATOM 748 N N . LEU A 1 97 ? -10.133 3.844 2.060 1.00 97.62 97 LEU A N 1
ATOM 749 C CA . LEU A 1 97 ? -8.778 4.364 2.114 1.00 97.62 97 LEU A CA 1
ATOM 750 C C . LEU A 1 97 ? -8.383 4.832 0.713 1.00 97.62 97 LEU A C 1
ATOM 752 O O . LEU A 1 97 ? -8.547 4.096 -0.264 1.00 97.62 97 LEU A O 1
ATOM 756 N N . ILE A 1 98 ? -7.900 6.066 0.610 1.00 97.81 98 ILE A N 1
ATOM 757 C CA . ILE A 1 98 ? -7.393 6.638 -0.637 1.00 97.81 98 ILE A CA 1
ATOM 758 C C . ILE A 1 98 ? -5.871 6.595 -0.558 1.00 97.81 98 ILE A C 1
ATOM 760 O O . ILE A 1 98 ? -5.294 7.194 0.344 1.00 97.81 98 ILE A O 1
ATOM 764 N N . ILE A 1 99 ? -5.230 5.882 -1.481 1.00 97.19 99 ILE A N 1
ATOM 765 C CA . ILE A 1 99 ? -3.774 5.713 -1.539 1.00 97.19 99 ILE A CA 1
ATOM 766 C C . ILE A 1 99 ? -3.285 6.286 -2.860 1.00 97.19 99 ILE A C 1
ATOM 768 O O . ILE A 1 99 ? -3.760 5.864 -3.913 1.00 97.19 99 ILE A O 1
ATOM 772 N N . THR A 1 100 ? -2.312 7.190 -2.821 1.00 96.56 100 THR A N 1
ATOM 773 C CA . THR A 1 100 ? -1.701 7.754 -4.028 1.00 96.56 100 THR A CA 1
ATOM 774 C C . THR A 1 100 ? -0.209 7.459 -4.057 1.00 96.56 100 THR A C 1
ATOM 776 O O . THR A 1 100 ? 0.496 7.697 -3.079 1.00 96.56 100 THR A O 1
ATOM 779 N N . GLN A 1 101 ? 0.268 6.969 -5.199 1.00 95.31 101 GLN A N 1
ATOM 780 C CA . GLN A 1 101 ? 1.684 6.782 -5.493 1.00 95.31 101 GLN A CA 1
ATOM 781 C C . GLN A 1 101 ? 2.087 7.677 -6.656 1.00 95.31 101 GLN A C 1
ATOM 783 O O . GLN A 1 101 ? 1.572 7.517 -7.766 1.00 95.31 101 GLN A O 1
ATOM 788 N N . ASP A 1 102 ? 3.062 8.544 -6.423 1.00 92.19 102 ASP A N 1
ATOM 789 C CA . ASP A 1 102 ? 3.667 9.337 -7.487 1.00 92.19 102 ASP A CA 1
ATOM 790 C C . ASP A 1 102 ? 4.749 8.529 -8.205 1.00 92.19 102 ASP A C 1
ATOM 792 O O . ASP A 1 102 ? 5.424 7.677 -7.615 1.00 92.19 102 ASP A O 1
ATOM 796 N N . TYR A 1 103 ? 4.937 8.803 -9.488 1.00 85.50 103 TYR A N 1
ATOM 797 C CA . TYR A 1 103 ? 6.013 8.245 -10.287 1.00 85.50 103 TYR A CA 1
ATOM 798 C C . TYR A 1 103 ? 6.511 9.239 -11.330 1.00 85.50 103 TYR A C 1
ATOM 800 O O . TYR A 1 103 ? 5.792 10.114 -11.813 1.00 85.50 103 TYR A O 1
ATOM 808 N N . PHE A 1 104 ? 7.779 9.083 -11.697 1.00 81.44 104 PHE A N 1
ATOM 809 C CA . PHE A 1 104 ? 8.407 9.900 -12.724 1.00 81.44 104 PHE A CA 1
ATOM 810 C C . PHE A 1 104 ? 8.180 9.293 -14.108 1.00 81.44 104 PHE A C 1
ATOM 812 O O . PHE A 1 104 ? 8.271 8.082 -14.317 1.00 81.44 104 PHE A O 1
ATOM 819 N N . THR A 1 105 ? 7.909 10.162 -15.071 1.00 76.38 105 THR A N 1
ATOM 820 C CA . THR A 1 105 ? 7.806 9.856 -16.497 1.00 76.38 105 THR A CA 1
ATOM 821 C C . THR A 1 105 ? 8.808 10.712 -17.265 1.00 76.38 105 THR A C 1
ATOM 823 O O . THR A 1 105 ? 9.329 11.703 -16.753 1.00 76.38 105 THR A O 1
ATOM 826 N N . SER A 1 106 ? 9.049 10.390 -18.536 1.00 74.56 106 SER A N 1
ATOM 827 C CA . SER A 1 106 ? 9.903 11.214 -19.403 1.00 74.56 106 SER A CA 1
ATOM 828 C C . SER A 1 106 ? 9.382 12.643 -19.611 1.00 74.56 106 SER A C 1
ATOM 830 O O . SER A 1 106 ? 10.119 13.490 -20.104 1.00 74.56 106 SER A O 1
ATOM 832 N N . THR A 1 107 ? 8.115 12.908 -19.284 1.00 79.19 107 THR A N 1
ATOM 833 C CA . THR A 1 107 ? 7.440 14.197 -19.486 1.00 79.19 107 THR A CA 1
ATOM 834 C C . THR A 1 107 ? 7.165 14.956 -18.187 1.00 79.19 107 THR A C 1
ATOM 836 O O . THR A 1 107 ? 6.605 16.047 -18.243 1.00 79.19 107 THR A O 1
ATOM 839 N N . GLY A 1 108 ? 7.549 14.412 -17.028 1.00 82.81 108 GLY A N 1
ATOM 840 C CA . GLY A 1 108 ? 7.302 15.015 -15.718 1.00 82.81 108 GLY A CA 1
ATOM 841 C C . GLY A 1 108 ? 6.831 13.997 -14.684 1.00 82.81 108 GLY A C 1
ATOM 842 O O . GLY A 1 108 ? 7.077 12.799 -14.823 1.00 82.81 108 GLY A O 1
ATOM 843 N N . ASN A 1 109 ? 6.136 14.477 -13.659 1.00 86.69 109 ASN A N 1
ATOM 844 C CA . ASN A 1 109 ? 5.604 13.638 -12.588 1.00 86.69 109 ASN A CA 1
ATOM 845 C C . ASN A 1 109 ? 4.150 13.291 -12.893 1.00 86.69 109 ASN A C 1
ATOM 847 O O . ASN A 1 109 ? 3.403 14.134 -13.388 1.00 86.69 109 ASN A O 1
ATOM 851 N N . ASP A 1 110 ? 3.762 12.071 -12.571 1.00 90.38 110 ASP A N 1
ATOM 852 C CA . ASP A 1 110 ? 2.389 11.594 -12.665 1.00 90.38 110 ASP A CA 1
ATOM 853 C C . ASP A 1 110 ? 2.076 10.741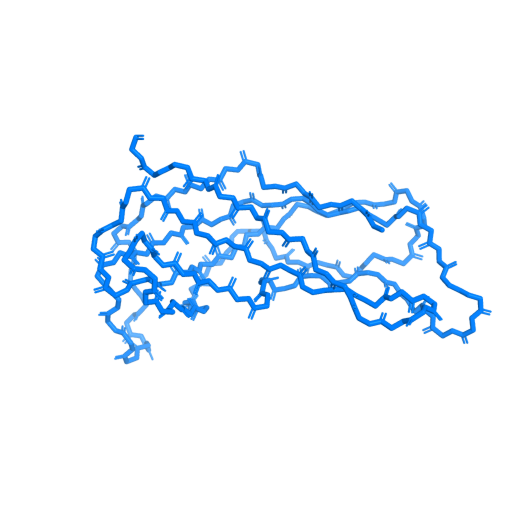 -11.429 1.00 90.38 110 ASP A C 1
ATOM 855 O O . ASP A 1 110 ? 2.973 10.447 -10.633 1.00 90.38 110 ASP A O 1
ATOM 859 N N . SER A 1 111 ? 0.817 10.369 -11.225 1.00 93.44 111 SER A N 1
ATOM 860 C CA . SER A 1 111 ? 0.418 9.585 -10.061 1.00 93.44 111 SER A CA 1
ATOM 861 C C . SER A 1 111 ? -0.687 8.584 -10.365 1.00 93.44 111 SER A C 1
ATOM 863 O O . SER A 1 111 ? -1.460 8.708 -11.313 1.00 93.44 111 SER A O 1
ATOM 865 N N . VAL A 1 112 ? -0.744 7.541 -9.542 1.00 94.94 112 VAL A N 1
ATOM 866 C CA . VAL A 1 112 ? -1.845 6.579 -9.526 1.00 94.94 112 VAL A CA 1
ATOM 867 C C . VAL A 1 112 ? -2.533 6.642 -8.173 1.00 94.94 112 VAL A C 1
ATOM 869 O O . VAL A 1 112 ? -1.871 6.615 -7.136 1.00 94.94 112 VAL A O 1
ATOM 872 N N . THR A 1 113 ? -3.864 6.696 -8.187 1.00 96.88 113 THR A N 1
ATOM 873 C CA . THR A 1 113 ? -4.687 6.693 -6.976 1.00 96.88 113 THR A CA 1
ATOM 874 C C . THR A 1 113 ? -5.554 5.442 -6.923 1.00 96.88 113 THR A C 1
ATOM 876 O O . THR A 1 113 ? -6.289 5.131 -7.861 1.00 96.88 113 THR A O 1
ATOM 879 N N . PHE A 1 114 ? -5.502 4.752 -5.789 1.00 97.50 114 PHE A N 1
ATOM 880 C CA . PHE A 1 114 ? -6.377 3.646 -5.433 1.00 97.50 114 PHE A CA 1
ATOM 881 C C . PHE A 1 114 ? -7.409 4.136 -4.421 1.00 97.50 114 PHE A C 1
ATOM 883 O O . PHE A 1 114 ? -7.060 4.780 -3.435 1.00 97.50 114 PHE A O 1
ATOM 890 N N . ILE A 1 115 ? -8.678 3.810 -4.652 1.00 97.44 115 ILE A N 1
ATOM 891 C CA . ILE A 1 115 ? -9.762 4.046 -3.697 1.00 97.44 115 ILE A CA 1
ATOM 892 C C . ILE A 1 115 ? -10.263 2.675 -3.263 1.00 97.44 115 ILE A C 1
ATOM 894 O O . ILE A 1 115 ? -10.882 1.966 -4.057 1.00 97.44 115 ILE A O 1
ATOM 898 N N . ILE A 1 116 ? -9.967 2.295 -2.024 1.00 96.50 116 ILE A N 1
ATOM 899 C CA . ILE A 1 116 ? -10.195 0.939 -1.527 1.00 96.50 116 ILE A CA 1
ATOM 900 C C . ILE A 1 116 ? -11.255 0.983 -0.429 1.00 96.50 116 ILE A C 1
ATOM 902 O O . ILE A 1 116 ? -11.010 1.616 0.596 1.00 96.50 116 ILE A O 1
ATOM 906 N N . PRO A 1 117 ? -12.424 0.346 -0.609 1.00 96.00 117 PRO A N 1
ATOM 907 C CA . PRO A 1 117 ? -13.403 0.200 0.462 1.00 96.00 117 PRO A CA 1
ATOM 908 C C . PRO A 1 117 ? -12.799 -0.523 1.670 1.00 96.00 117 PRO A C 1
ATOM 910 O O . PRO A 1 117 ? -12.080 -1.507 1.508 1.00 96.00 117 PRO A O 1
ATOM 913 N N . THR A 1 118 ? -13.095 -0.040 2.873 1.00 91.88 118 THR A N 1
ATOM 914 C CA . THR A 1 118 ? -12.620 -0.628 4.141 1.00 91.88 118 THR A CA 1
ATOM 915 C C . THR A 1 118 ? -13.724 -1.382 4.889 1.00 91.88 118 THR A C 1
ATOM 917 O O . THR A 1 118 ? -13.467 -1.950 5.949 1.00 91.88 118 THR A O 1
ATOM 920 N N . LYS A 1 119 ? -14.950 -1.384 4.344 1.00 78.12 119 LYS A N 1
ATOM 921 C CA . LYS A 1 119 ? -16.162 -2.024 4.872 1.00 78.12 119 LYS A CA 1
ATOM 922 C C . LYS A 1 119 ? -16.964 -2.661 3.744 1.00 78.12 119 LYS A C 1
ATOM 924 O O . LYS A 1 119 ? -16.944 -2.089 2.629 1.00 78.12 119 LYS A O 1
#

Organism: NCBI:txid238834

Foldseek 3Di:
DDKAFPDKDWDPDADPPDPDDFPIKIKTKMKDAAADADDDDRQFDWDFFADWKAAPVGDTKAWHDDDWPFGIDGGRDHGDMGITITMIGHRDDHQWMKTKHWDADPVGIDIDIDTGGPD

Secondary structure (DSS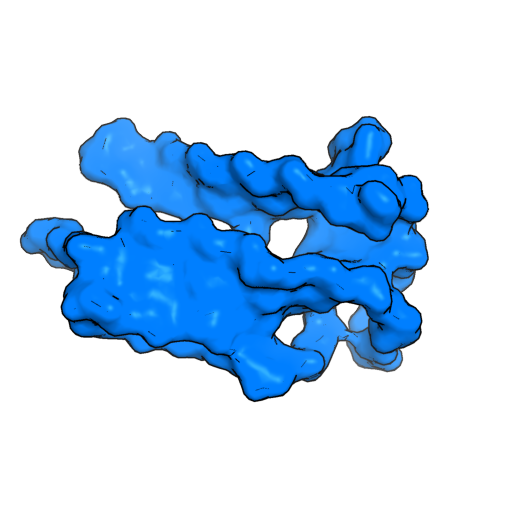P, 8-state):
-EEEEEEEEEE----TT-----SEEEEEEEEEE-----SSS---B---S-SEEE-TTS-B-EEE----SS----B-STT-EEEEEEEEEESS--SEEEEEEEEEETTEEEEEEEEEE--

Sequence (119 aa):
MSLTINNILLTDERNEYDETNPAEVYKINYTYKLLAKGSYTDMGLYIDGFSNYADSTGEMGGNYPDSVANYPKELVNVGNFCTAEAFVGVNNPTTKLIITQDYFTSTGNDSVTFIIPTK

Radius of gyration: 15.07 Å; chains: 1; bounding box: 36×24×42 Å